Protein AF-A0A933SPI6-F1 (afdb_monomer_lite)

Secondary structure (DSSP, 8-state):
--HHHHHHHHHHHHHHHHHTT--HHHHHHHHTS-HHHHHHHHTTSS--HHHHHHHHHHTTS-HHHHH--

Radius of gyration: 10.91 Å; chains: 1; bounding box: 24×18×30 Å

pLDDT: mean 93.05, std 7.39, range [56.69, 98.12]

Structure (mmCIF, N/CA/C/O backbone):
data_AF-A0A933SPI6-F1
#
_entry.id   AF-A0A933SPI6-F1
#
loop_
_atom_site.group_PDB
_atom_site.id
_atom_site.type_symbol
_atom_site.label_atom_id
_atom_site.label_alt_id
_atom_site.label_comp_id
_atom_site.label_asym_id
_atom_site.label_entity_id
_atom_site.label_seq_id
_atom_site.pdbx_PDB_ins_code
_atom_site.Cartn_x
_atom_site.Cartn_y
_atom_site.Cartn_z
_atom_site.occupancy
_atom_site.B_iso_or_equiv
_atom_site.auth_seq_id
_atom_site.auth_comp_id
_atom_site.auth_asym_id
_atom_site.auth_atom_id
_atom_site.pdbx_PDB_model_num
ATOM 1 N N . MET A 1 1 ? 9.339 0.968 12.335 1.00 65.19 1 MET A N 1
ATOM 2 C CA . MET A 1 1 ? 7.946 0.473 12.470 1.00 65.19 1 MET A CA 1
ATOM 3 C C . MET A 1 1 ? 7.954 -0.890 13.167 1.00 65.19 1 MET A C 1
ATOM 5 O O . MET A 1 1 ? 8.731 -1.747 12.756 1.00 65.19 1 MET A O 1
ATOM 9 N N . SER A 1 2 ? 7.132 -1.101 14.203 1.00 78.62 2 SER A N 1
ATOM 10 C CA . SER A 1 2 ? 7.015 -2.406 14.890 1.00 78.62 2 SER A CA 1
ATOM 11 C C . SER A 1 2 ? 6.500 -3.503 13.944 1.00 78.62 2 SER A C 1
ATOM 13 O O . SER A 1 2 ? 5.745 -3.217 13.010 1.00 78.62 2 SER A O 1
ATOM 15 N N . LEU A 1 3 ? 6.866 -4.768 14.190 1.00 78.44 3 LEU A N 1
ATOM 16 C CA . LEU A 1 3 ? 6.382 -5.923 13.419 1.00 78.44 3 LEU A CA 1
ATOM 17 C C . LEU A 1 3 ? 4.842 -5.973 13.372 1.00 78.44 3 LEU A C 1
ATOM 19 O O . LEU A 1 3 ? 4.258 -6.236 12.321 1.00 78.44 3 LEU A O 1
ATOM 23 N N . LYS A 1 4 ? 4.185 -5.629 14.490 1.00 82.12 4 LYS A N 1
ATOM 24 C CA . LYS A 1 4 ? 2.718 -5.548 14.587 1.00 82.12 4 LYS A CA 1
ATOM 25 C C . LYS A 1 4 ? 2.135 -4.500 13.632 1.00 82.12 4 LYS A C 1
ATOM 27 O O . LYS A 1 4 ? 1.201 -4.799 12.893 1.00 82.12 4 LYS A O 1
ATOM 32 N N . ALA A 1 5 ? 2.724 -3.306 13.596 1.00 83.31 5 ALA A N 1
ATOM 33 C CA . ALA A 1 5 ? 2.283 -2.217 12.725 1.00 83.31 5 ALA A CA 1
ATOM 34 C C . ALA A 1 5 ? 2.447 -2.569 11.234 1.00 83.31 5 ALA A C 1
ATOM 36 O O . ALA A 1 5 ? 1.548 -2.321 10.433 1.00 83.31 5 ALA A O 1
ATOM 37 N N . ARG A 1 6 ? 3.538 -3.255 10.869 1.00 83.75 6 ARG A N 1
ATOM 38 C CA . ARG A 1 6 ? 3.765 -3.732 9.494 1.00 83.75 6 ARG A CA 1
ATOM 39 C C . ARG A 1 6 ? 2.710 -4.746 9.043 1.00 83.75 6 ARG A C 1
ATOM 41 O O . ARG A 1 6 ? 2.205 -4.657 7.925 1.00 83.75 6 ARG A O 1
ATOM 48 N N . ASN A 1 7 ? 2.356 -5.694 9.913 1.00 89.88 7 ASN A N 1
ATOM 49 C CA . ASN A 1 7 ? 1.303 -6.669 9.624 1.00 89.88 7 ASN A CA 1
ATOM 50 C C . ASN A 1 7 ? -0.068 -5.999 9.482 1.00 89.88 7 ASN A C 1
ATOM 52 O O . ASN A 1 7 ? -0.805 -6.330 8.556 1.00 89.88 7 ASN A O 1
ATOM 56 N N . LYS A 1 8 ? -0.380 -5.017 10.338 1.00 90.44 8 LYS A N 1
ATOM 57 C CA . LYS A 1 8 ? -1.617 -4.228 10.247 1.00 90.44 8 LYS A CA 1
ATOM 58 C C . LYS A 1 8 ? -1.714 -3.490 8.906 1.00 90.44 8 LYS A C 1
ATOM 60 O O . LYS A 1 8 ? -2.722 -3.628 8.216 1.00 90.44 8 LYS A O 1
ATOM 65 N N . LEU A 1 9 ? -0.648 -2.798 8.491 1.00 91.19 9 LEU A N 1
ATOM 66 C CA . LEU A 1 9 ? -0.567 -2.108 7.196 1.00 91.19 9 LEU A CA 1
ATOM 67 C C . LEU A 1 9 ? -0.785 -3.066 6.017 1.00 91.19 9 LEU A C 1
ATOM 69 O O . LEU A 1 9 ? -1.606 -2.806 5.137 1.00 91.19 9 LEU A O 1
ATOM 73 N N . LYS A 1 10 ? -0.086 -4.205 6.015 1.00 93.25 10 LYS A N 1
ATOM 74 C CA . LYS A 1 10 ? -0.239 -5.243 4.987 1.00 93.25 10 LYS A CA 1
ATOM 75 C C . LYS A 1 10 ? -1.685 -5.728 4.883 1.00 93.25 10 LYS A C 1
ATOM 77 O O . LYS A 1 10 ? -2.211 -5.830 3.776 1.00 93.25 10 LYS A O 1
ATOM 82 N N . THR A 1 11 ? -2.311 -6.052 6.013 1.00 94.50 11 THR A N 1
ATOM 83 C CA . THR A 1 11 ? -3.704 -6.513 6.054 1.00 94.50 11 THR A CA 1
ATOM 84 C C . THR A 1 11 ? -4.649 -5.434 5.539 1.00 94.50 11 THR A C 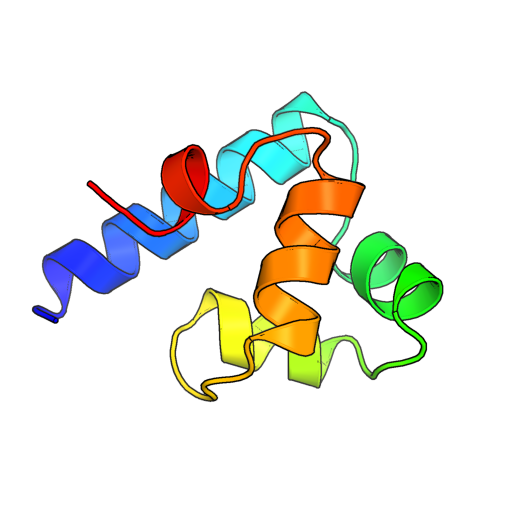1
ATOM 86 O O . THR A 1 11 ? -5.476 -5.722 4.681 1.00 94.50 11 THR A O 1
ATOM 89 N N . LYS A 1 12 ? -4.465 -4.182 5.966 1.00 94.25 12 LYS A N 1
ATOM 90 C CA . LYS A 1 12 ? -5.241 -3.026 5.501 1.00 94.25 12 LYS A CA 1
ATOM 91 C C . LYS A 1 12 ? -5.180 -2.862 3.981 1.00 94.25 12 LYS A C 1
ATOM 93 O O . LYS A 1 12 ? -6.222 -2.785 3.342 1.00 94.25 12 LYS A O 1
ATOM 98 N N . ILE A 1 13 ? -3.983 -2.876 3.386 1.00 95.25 13 ILE A N 1
ATOM 99 C CA . ILE A 1 13 ? -3.828 -2.778 1.923 1.00 95.25 13 ILE A CA 1
ATOM 100 C C . ILE A 1 13 ? -4.548 -3.939 1.227 1.00 95.25 13 ILE A C 1
ATOM 102 O O . ILE A 1 13 ? -5.262 -3.716 0.256 1.00 95.25 13 ILE A O 1
ATOM 106 N N . LYS A 1 14 ? -4.409 -5.173 1.731 1.00 95.06 14 LYS A N 1
ATOM 107 C CA . LYS A 1 14 ? -5.102 -6.338 1.160 1.00 95.06 14 LYS A CA 1
ATOM 108 C C . LYS A 1 14 ? -6.627 -6.234 1.241 1.00 95.06 14 LYS A C 1
ATOM 110 O O . LYS A 1 14 ? -7.288 -6.676 0.311 1.00 95.06 14 LYS A O 1
ATOM 115 N N . ILE A 1 15 ? -7.176 -5.659 2.310 1.00 95.75 15 ILE A N 1
ATOM 116 C CA . ILE A 1 15 ? -8.620 -5.414 2.425 1.00 95.75 15 ILE A CA 1
ATOM 117 C C . ILE A 1 15 ? -9.068 -4.441 1.333 1.00 95.75 15 ILE A C 1
ATOM 119 O O . ILE A 1 15 ? -9.962 -4.781 0.568 1.00 95.75 15 ILE A 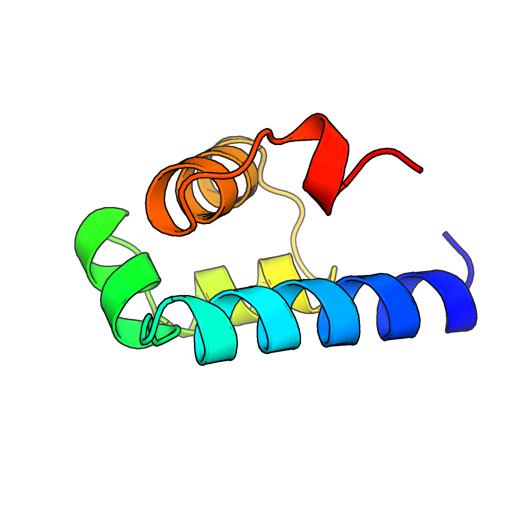O 1
ATOM 123 N N . PHE A 1 16 ? -8.382 -3.306 1.166 1.00 95.88 16 PHE A N 1
ATOM 124 C CA . PHE A 1 16 ? -8.703 -2.362 0.089 1.00 95.88 16 PHE A CA 1
ATOM 125 C C . PHE A 1 16 ? -8.617 -2.997 -1.302 1.00 95.88 16 PHE A C 1
ATOM 127 O O . PHE A 1 16 ? -9.443 -2.717 -2.163 1.00 95.88 16 PHE A O 1
ATOM 134 N N . MET A 1 17 ? -7.633 -3.868 -1.531 1.00 96.75 17 MET A N 1
ATOM 135 C CA . MET A 1 17 ? -7.524 -4.623 -2.781 1.00 96.75 17 MET A CA 1
ATOM 136 C C . MET A 1 17 ? -8.766 -5.483 -3.043 1.00 96.75 17 MET A C 1
ATOM 138 O O . MET A 1 17 ? -9.294 -5.462 -4.152 1.00 96.75 17 MET A O 1
ATOM 142 N N . LEU A 1 18 ? -9.254 -6.195 -2.023 1.00 97.12 18 LEU A N 1
ATOM 143 C CA . LEU A 1 18 ? -10.463 -7.015 -2.122 1.00 97.12 18 LEU A CA 1
ATOM 144 C C . LEU A 1 18 ? -11.716 -6.158 -2.334 1.00 97.12 18 LEU A C 1
ATOM 146 O O . LEU A 1 18 ? -12.484 -6.435 -3.247 1.00 97.12 18 LEU A O 1
ATOM 150 N N . GLU A 1 19 ? -11.884 -5.085 -1.558 1.00 96.31 19 GLU A N 1
ATOM 151 C CA . GLU A 1 19 ? -13.019 -4.155 -1.678 1.00 96.31 19 GLU A CA 1
ATOM 152 C C . GLU A 1 19 ? -13.109 -3.499 -3.062 1.00 96.31 19 GLU A C 1
ATOM 154 O O . GLU A 1 19 ? -14.198 -3.175 -3.530 1.00 96.31 19 GLU A O 1
ATOM 159 N N . LYS A 1 20 ? -11.964 -3.277 -3.716 1.00 95.06 20 LYS A N 1
ATOM 160 C CA . LYS A 1 20 ? -11.887 -2.665 -5.048 1.00 95.06 20 L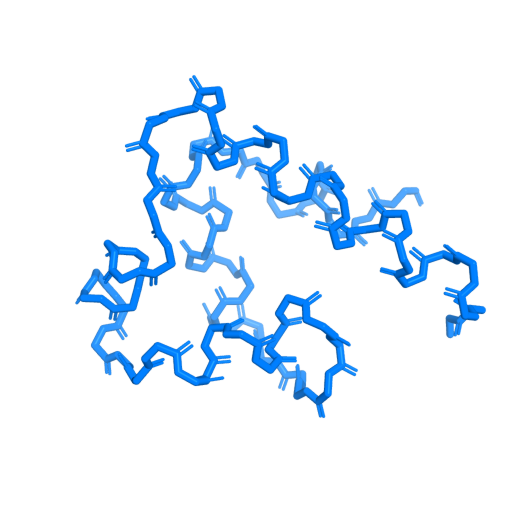YS A CA 1
ATOM 161 C C . LYS A 1 20 ? -11.836 -3.676 -6.190 1.00 95.06 20 LYS A C 1
ATOM 163 O O . LYS A 1 20 ? -11.834 -3.257 -7.341 1.00 95.06 20 LYS A O 1
ATOM 168 N N . GLY A 1 21 ? -11.764 -4.976 -5.898 1.00 96.69 21 GLY A N 1
ATOM 169 C CA . GLY A 1 21 ? -11.576 -6.005 -6.922 1.00 96.69 21 GLY A CA 1
ATOM 170 C C . GLY A 1 21 ? -10.255 -5.867 -7.692 1.00 96.69 21 GLY A C 1
ATOM 171 O O . GLY A 1 21 ? -10.180 -6.252 -8.853 1.00 96.69 21 GLY A O 1
ATOM 172 N N . VAL A 1 22 ? -9.216 -5.302 -7.066 1.00 97.00 22 VAL A N 1
ATOM 173 C CA . VAL A 1 22 ? -7.908 -5.040 -7.689 1.00 97.00 22 VAL A CA 1
ATOM 174 C C . VAL A 1 22 ? -6.879 -6.039 -7.166 1.00 97.00 22 VAL A C 1
ATOM 176 O O . VAL A 1 22 ? -6.634 -6.124 -5.964 1.00 97.00 22 VAL A O 1
ATOM 179 N N . SER A 1 23 ? -6.208 -6.772 -8.055 1.00 97.62 23 SER A N 1
ATOM 180 C CA . SER A 1 23 ? -5.146 -7.713 -7.682 1.00 97.62 23 SER A CA 1
ATOM 181 C C . SER A 1 23 ? -3.753 -7.063 -7.652 1.00 97.62 23 SER A C 1
ATOM 183 O O . SER A 1 23 ? -3.520 -5.977 -8.182 1.00 97.62 23 SER A O 1
ATOM 185 N N . GLN A 1 24 ? -2.761 -7.752 -7.065 1.00 97.25 24 GLN A N 1
ATOM 186 C CA . GLN A 1 24 ? -1.363 -7.282 -7.116 1.00 97.25 24 GLN A CA 1
ATOM 187 C C . GLN A 1 24 ? -0.824 -7.290 -8.550 1.00 97.25 24 GLN A C 1
ATOM 189 O O . GLN A 1 24 ? 0.068 -6.507 -8.860 1.00 97.25 24 GLN A O 1
ATOM 194 N N . ALA A 1 25 ? -1.349 -8.172 -9.406 1.00 97.81 25 ALA A N 1
ATOM 195 C CA . ALA A 1 25 ? -0.982 -8.225 -10.814 1.00 97.81 25 ALA A CA 1
ATOM 196 C C . ALA A 1 25 ? -1.531 -7.010 -11.573 1.00 97.81 25 ALA A C 1
ATOM 198 O O . ALA A 1 25 ? -0.812 -6.442 -12.385 1.00 97.81 25 ALA A O 1
ATOM 199 N N . ASP A 1 26 ? -2.747 -6.558 -11.260 1.00 97.75 26 ASP A N 1
ATOM 200 C CA . ASP A 1 26 ? -3.325 -5.341 -11.849 1.00 97.75 26 ASP A CA 1
ATOM 201 C C . ASP A 1 26 ? -2.509 -4.106 -11.479 1.00 97.75 26 ASP A C 1
ATOM 203 O O . ASP A 1 26 ? -2.105 -3.339 -12.349 1.00 97.75 26 ASP A O 1
ATOM 207 N N . LEU A 1 27 ? -2.175 -3.964 -10.192 1.00 97.75 27 LEU A N 1
ATOM 208 C CA . LEU A 1 27 ? -1.308 -2.883 -9.717 1.00 97.75 27 LEU A CA 1
ATOM 209 C C . LEU A 1 27 ? 0.068 -2.925 -10.385 1.00 97.75 27 LEU A C 1
ATOM 211 O O . LEU A 1 27 ? 0.592 -1.891 -10.778 1.00 97.75 27 LEU A O 1
ATOM 215 N N . ALA A 1 28 ? 0.654 -4.114 -10.522 1.00 98.12 28 ALA A N 1
A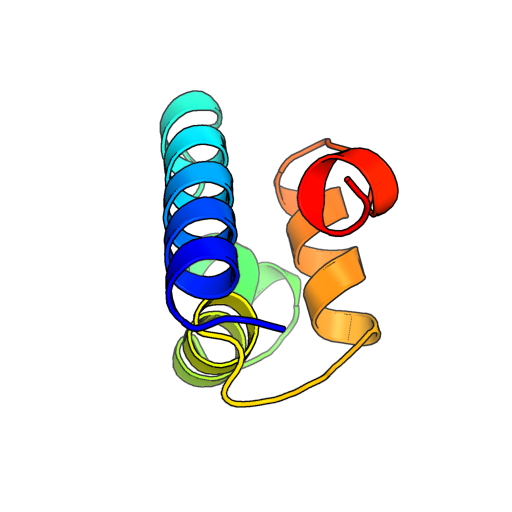TOM 216 C CA . ALA A 1 28 ? 1.957 -4.284 -11.150 1.00 98.12 28 ALA A CA 1
ATOM 217 C C . ALA A 1 28 ? 1.935 -3.901 -12.639 1.00 98.12 28 ALA A C 1
ATOM 219 O O . ALA A 1 28 ? 2.814 -3.160 -13.076 1.00 98.12 28 ALA A O 1
ATOM 220 N N . ARG A 1 29 ? 0.903 -4.330 -13.383 1.00 97.94 29 ARG A N 1
ATOM 221 C CA . ARG A 1 29 ? 0.689 -3.957 -14.792 1.00 97.94 29 ARG A CA 1
ATOM 222 C C . ARG A 1 29 ? 0.547 -2.447 -14.956 1.00 97.94 29 ARG A C 1
ATOM 224 O O . ARG A 1 29 ? 1.252 -1.864 -15.766 1.00 97.94 29 ARG A O 1
ATOM 231 N N . ASN A 1 30 ? -0.275 -1.811 -14.123 1.00 95.62 30 ASN A N 1
ATOM 232 C CA . ASN A 1 30 ? -0.505 -0.363 -14.171 1.00 95.62 30 ASN A CA 1
ATOM 233 C C . ASN A 1 30 ? 0.734 0.474 -13.819 1.00 95.62 30 ASN A C 1
ATOM 235 O O . ASN A 1 30 ? 0.801 1.650 -14.164 1.00 95.62 30 ASN A O 1
ATOM 239 N N . LEU A 1 31 ? 1.685 -0.101 -13.081 1.00 97.06 31 LEU A N 1
ATOM 240 C CA . LEU A 1 31 ? 2.911 0.575 -12.652 1.00 97.06 31 LEU A CA 1
ATOM 241 C C . LEU A 1 31 ? 4.137 0.193 -13.481 1.00 97.06 31 LEU A C 1
ATOM 243 O O . LEU A 1 31 ? 5.222 0.714 -13.205 1.00 97.06 31 LEU A O 1
ATOM 247 N N . GLU A 1 32 ? 3.969 -0.707 -14.453 1.00 97.62 32 GLU A N 1
ATOM 248 C CA . GLU A 1 32 ? 5.049 -1.259 -15.275 1.00 97.62 32 GLU A CA 1
ATOM 249 C C . GLU A 1 32 ? 6.183 -1.832 -14.410 1.00 97.62 32 GLU A C 1
ATOM 251 O O . GLU A 1 32 ? 7.368 -1.575 -14.607 1.00 97.62 32 GLU A O 1
ATOM 256 N N . VAL A 1 33 ? 5.811 -2.592 -13.377 1.00 97.56 33 VAL A N 1
ATOM 257 C CA . VAL A 1 33 ? 6.756 -3.279 -12.487 1.00 97.56 33 VAL A CA 1
ATOM 258 C C . VAL A 1 33 ? 6.402 -4.753 -12.364 1.00 97.56 33 VAL A C 1
ATOM 260 O O . V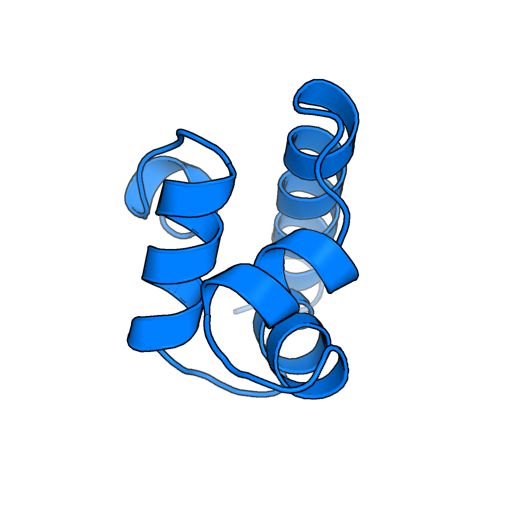AL A 1 33 ? 5.300 -5.190 -12.688 1.00 97.56 33 VAL A O 1
ATOM 263 N N . SER A 1 34 ? 7.324 -5.545 -11.821 1.00 98.12 34 SER A N 1
ATOM 264 C CA . SER A 1 34 ? 7.014 -6.927 -11.476 1.00 98.12 34 SER A CA 1
ATOM 265 C C . SER A 1 34 ? 6.024 -7.002 -10.307 1.00 98.12 34 SER A C 1
ATOM 267 O O . SER A 1 34 ? 6.037 -6.186 -9.379 1.00 98.12 34 SER A O 1
ATOM 269 N N . ARG A 1 35 ? 5.205 -8.059 -10.285 1.00 97.56 35 ARG A N 1
ATOM 270 C CA . ARG A 1 35 ? 4.338 -8.376 -9.136 1.00 97.56 35 ARG A CA 1
ATOM 271 C C . ARG A 1 35 ? 5.138 -8.490 -7.830 1.00 97.56 35 ARG A C 1
ATOM 273 O O . ARG A 1 35 ? 4.646 -8.112 -6.768 1.00 97.56 35 ARG A O 1
ATOM 280 N N . SER A 1 36 ? 6.377 -8.979 -7.906 1.00 97.75 36 SER A N 1
ATOM 281 C CA . SER A 1 36 ? 7.285 -9.079 -6.758 1.00 97.75 36 SER A CA 1
ATOM 282 C C . SER A 1 36 ? 7.660 -7.710 -6.192 1.00 97.75 36 SER A C 1
ATOM 284 O O . SER A 1 36 ? 7.704 -7.567 -4.973 1.00 97.75 36 SER A O 1
ATOM 286 N N . ALA A 1 37 ? 7.843 -6.685 -7.033 1.00 97.75 37 ALA A N 1
ATOM 287 C CA . ALA A 1 37 ? 8.120 -5.324 -6.574 1.00 97.75 37 ALA A CA 1
ATOM 288 C C . ALA A 1 37 ? 6.957 -4.766 -5.735 1.00 97.75 37 ALA A C 1
ATOM 290 O O . ALA A 1 37 ? 7.166 -4.283 -4.620 1.00 97.75 37 ALA A O 1
ATOM 291 N N . VAL A 1 38 ? 5.717 -4.929 -6.213 1.00 97.62 38 VAL A N 1
ATOM 292 C CA . VAL A 1 38 ? 4.500 -4.573 -5.456 1.00 97.62 38 VAL A CA 1
ATOM 293 C C . VAL A 1 38 ? 4.439 -5.348 -4.140 1.00 97.62 38 VAL A C 1
ATOM 295 O O . VAL A 1 38 ? 4.217 -4.769 -3.076 1.00 97.62 38 VAL A O 1
ATOM 298 N N . ASN A 1 39 ? 4.691 -6.659 -4.183 1.00 96.75 39 ASN A N 1
ATOM 299 C CA . ASN A 1 39 ? 4.689 -7.503 -2.994 1.00 96.75 39 ASN A CA 1
ATOM 300 C C . ASN A 1 39 ? 5.730 -7.057 -1.956 1.00 96.75 39 ASN A C 1
ATOM 302 O O . ASN A 1 39 ? 5.426 -7.006 -0.763 1.00 96.75 39 ASN A O 1
ATOM 306 N N . HIS A 1 40 ? 6.944 -6.718 -2.384 1.00 96.62 40 HIS A N 1
ATOM 307 C CA . HIS A 1 40 ? 8.001 -6.248 -1.496 1.00 96.62 40 HIS A CA 1
ATOM 308 C C . HIS A 1 40 ? 7.653 -4.914 -0.840 1.00 96.62 40 HIS A C 1
ATOM 310 O O . HIS A 1 40 ? 7.895 -4.769 0.357 1.00 96.62 40 HIS A O 1
ATOM 316 N N . VAL A 1 41 ? 7.008 -3.996 -1.562 1.00 96.44 41 VAL A N 1
ATOM 317 C CA . VAL A 1 41 ? 6.534 -2.728 -0.988 1.00 96.44 41 VAL A CA 1
ATOM 318 C C . VAL A 1 41 ? 5.406 -2.953 0.020 1.00 96.44 41 VAL A C 1
ATOM 320 O O . VAL A 1 41 ? 5.483 -2.451 1.138 1.00 96.44 41 VAL A O 1
ATOM 323 N N . ILE A 1 42 ? 4.400 -3.775 -0.306 1.00 95.12 42 ILE A N 1
ATOM 324 C CA . ILE A 1 42 ? 3.288 -4.079 0.618 1.00 95.12 42 ILE A CA 1
ATOM 325 C C . ILE A 1 42 ? 3.788 -4.759 1.901 1.00 95.12 42 ILE A C 1
ATOM 327 O O . ILE A 1 42 ? 3.279 -4.498 2.988 1.00 95.12 42 ILE A O 1
ATOM 331 N N . ASN A 1 43 ? 4.793 -5.634 1.799 1.00 92.56 43 ASN A N 1
ATOM 332 C CA . ASN A 1 43 ? 5.391 -6.292 2.963 1.00 92.56 43 ASN A CA 1
ATOM 333 C C . ASN A 1 43 ? 6.472 -5.439 3.657 1.00 92.56 43 ASN A C 1
ATOM 335 O O . ASN A 1 43 ? 7.108 -5.929 4.591 1.00 92.56 43 ASN A O 1
ATOM 339 N N . GLY A 1 44 ? 6.716 -4.201 3.210 1.00 91.62 44 GLY A N 1
ATOM 340 C CA . GLY A 1 44 ? 7.732 -3.313 3.780 1.00 91.62 44 GLY A CA 1
ATOM 341 C C . GLY A 1 44 ? 9.156 -3.874 3.706 1.00 91.62 44 GLY A C 1
ATOM 342 O O . GLY A 1 44 ? 9.940 -3.664 4.626 1.00 91.62 44 GLY A O 1
ATOM 343 N N . ARG A 1 45 ? 9.460 -4.667 2.670 1.00 93.00 45 ARG A N 1
ATOM 344 C CA . ARG A 1 45 ? 10.815 -5.157 2.354 1.00 93.00 45 ARG A CA 1
ATOM 345 C C . ARG A 1 45 ? 11.587 -4.167 1.487 1.00 93.00 45 ARG A C 1
ATOM 347 O O . ARG A 1 45 ? 12.805 -4.132 1.553 1.00 93.00 45 ARG A O 1
ATOM 354 N N . VAL A 1 46 ? 10.866 -3.399 0.672 1.00 95.12 46 VAL A N 1
ATOM 355 C CA . VAL A 1 46 ? 11.407 -2.346 -0.189 1.00 95.12 46 VAL A CA 1
ATOM 356 C C . VAL A 1 46 ? 10.612 -1.075 0.057 1.00 95.12 46 VAL A C 1
ATOM 358 O O . VAL A 1 46 ? 9.384 -1.107 0.143 1.00 95.12 46 VAL A O 1
ATOM 361 N N . GLU A 1 47 ? 11.316 0.044 0.147 1.00 93.44 47 GLU A N 1
ATOM 362 C CA . GLU A 1 47 ? 10.724 1.367 0.236 1.00 93.44 47 GLU A CA 1
ATOM 363 C C . GLU A 1 47 ? 10.781 2.040 -1.138 1.00 93.44 47 GLU A C 1
ATOM 365 O O . GLU A 1 47 ? 11.847 2.222 -1.715 1.00 93.44 47 GLU A O 1
ATOM 370 N N . SER A 1 48 ? 9.614 2.352 -1.702 1.00 96.00 48 SER A N 1
ATOM 371 C CA . SER A 1 48 ? 9.513 3.042 -2.988 1.00 96.00 48 SER A CA 1
ATOM 372 C C . SER A 1 48 ? 8.276 3.924 -3.009 1.00 96.00 48 SER A C 1
ATOM 374 O O . SER A 1 48 ? 7.152 3.435 -3.135 1.00 96.00 48 SER A O 1
ATOM 376 N N . ASP A 1 49 ? 8.481 5.233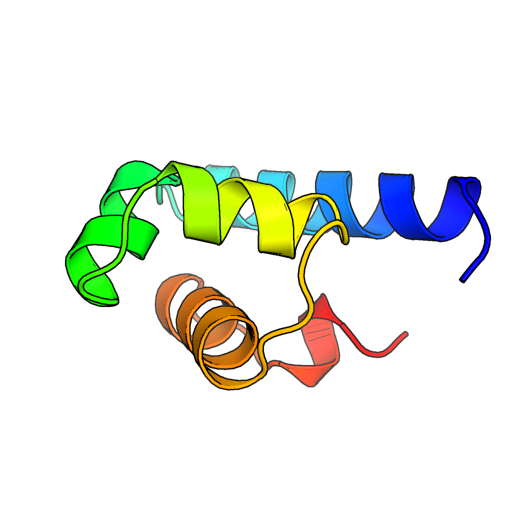 -2.919 1.00 95.75 49 ASP A N 1
ATOM 377 C CA . ASP A 1 49 ? 7.388 6.206 -2.932 1.00 95.75 49 ASP A CA 1
ATOM 378 C C . ASP A 1 49 ? 6.604 6.183 -4.244 1.00 95.75 49 ASP A C 1
ATOM 380 O O . ASP A 1 49 ? 5.377 6.300 -4.224 1.00 95.75 49 ASP A O 1
ATOM 384 N N . ARG A 1 50 ? 7.282 5.931 -5.374 1.00 96.62 50 ARG A N 1
ATOM 385 C CA . ARG A 1 50 ? 6.638 5.735 -6.682 1.00 96.62 50 ARG A CA 1
ATOM 386 C C . ARG A 1 50 ? 5.612 4.605 -6.619 1.00 96.62 50 ARG A C 1
ATOM 388 O O . ARG A 1 50 ? 4.457 4.802 -6.990 1.00 96.62 50 ARG A O 1
ATOM 395 N N . ILE A 1 51 ? 6.015 3.438 -6.109 1.00 97.38 51 ILE A N 1
ATOM 396 C CA . ILE A 1 51 ? 5.135 2.266 -6.027 1.00 97.38 51 ILE A CA 1
ATOM 397 C C . ILE A 1 51 ? 4.042 2.481 -4.978 1.00 97.38 51 ILE A C 1
ATOM 399 O O . ILE A 1 51 ? 2.887 2.189 -5.265 1.00 97.38 51 ILE A O 1
ATOM 403 N N . LYS A 1 52 ? 4.349 3.028 -3.794 1.00 96.81 52 LYS A N 1
ATOM 404 C CA . LYS A 1 52 ? 3.327 3.290 -2.763 1.00 96.81 52 LYS A CA 1
ATOM 405 C C . LYS A 1 52 ? 2.237 4.246 -3.271 1.00 96.81 52 LYS A C 1
ATOM 407 O O . LYS A 1 52 ? 1.051 3.954 -3.132 1.00 96.81 52 LYS A O 1
ATOM 412 N N . ARG A 1 53 ? 2.618 5.364 -3.906 1.00 96.44 53 ARG A N 1
ATOM 413 C CA . ARG A 1 53 ? 1.669 6.314 -4.523 1.00 96.44 53 ARG A CA 1
ATOM 414 C C . ARG A 1 53 ? 0.889 5.666 -5.661 1.00 96.44 53 ARG A C 1
ATOM 416 O O . ARG A 1 53 ? -0.313 5.883 -5.777 1.00 96.44 53 ARG A O 1
ATOM 423 N N . GLY A 1 54 ? 1.559 4.837 -6.453 1.00 97.06 54 GLY A N 1
ATOM 424 C CA . GLY A 1 54 ? 0.947 4.028 -7.495 1.00 97.06 54 GLY A CA 1
ATOM 425 C C . GLY A 1 54 ? -0.135 3.080 -6.977 1.00 97.06 54 GLY A C 1
ATOM 426 O O . GLY A 1 54 ? -1.241 3.059 -7.508 1.00 97.06 54 GLY A O 1
ATOM 427 N N . ILE A 1 55 ? 0.156 2.350 -5.897 1.00 96.88 55 ILE A N 1
ATOM 428 C CA . ILE A 1 55 ? -0.803 1.471 -5.217 1.00 96.88 55 ILE A CA 1
ATOM 429 C C . ILE A 1 55 ? -1.979 2.291 -4.680 1.00 96.88 55 ILE A C 1
ATOM 431 O O . ILE A 1 55 ? -3.125 1.926 -4.913 1.00 96.88 55 ILE A O 1
ATOM 435 N N . ALA A 1 56 ? -1.715 3.418 -4.013 1.00 96.38 56 ALA A N 1
ATOM 436 C CA . ALA A 1 56 ? -2.763 4.297 -3.498 1.00 96.38 56 ALA A CA 1
ATOM 437 C C . ALA A 1 56 ? -3.704 4.783 -4.618 1.00 96.38 56 ALA A C 1
ATOM 439 O O . ALA A 1 56 ? -4.922 4.635 -4.515 1.00 96.38 56 ALA A O 1
ATOM 440 N N . LYS A 1 57 ? -3.132 5.252 -5.735 1.00 96.25 57 LYS A N 1
ATOM 441 C CA . LYS A 1 57 ? -3.880 5.654 -6.934 1.00 96.25 57 LYS A CA 1
ATOM 442 C C . LYS A 1 57 ? -4.694 4.494 -7.512 1.00 96.25 57 LYS A C 1
ATOM 444 O O . LYS A 1 57 ? -5.878 4.671 -7.772 1.00 96.25 57 LYS A O 1
ATOM 449 N N . GLY A 1 58 ? -4.089 3.315 -7.672 1.00 95.44 58 GLY A N 1
ATOM 450 C CA . GLY A 1 58 ? -4.758 2.121 -8.201 1.00 95.44 58 GLY A CA 1
ATOM 451 C C . GLY A 1 58 ? -5.893 1.601 -7.314 1.00 95.44 58 GLY A C 1
ATOM 452 O O . GLY A 1 58 ? -6.829 0.991 -7.814 1.00 95.44 58 GLY A O 1
ATOM 453 N N . LEU A 1 59 ? -5.841 1.881 -6.012 1.00 95.81 59 LEU A N 1
ATOM 454 C CA . LEU A 1 59 ? -6.895 1.551 -5.050 1.00 95.81 59 LEU A CA 1
ATOM 455 C C . LEU A 1 59 ? -7.908 2.690 -4.842 1.00 95.81 59 LEU A C 1
ATOM 457 O O . LEU A 1 59 ? -8.857 2.533 -4.071 1.00 95.81 59 LEU A O 1
ATOM 461 N N . GLY A 1 60 ? -7.725 3.839 -5.502 1.00 94.88 60 GLY A N 1
ATOM 462 C CA . GLY A 1 60 ? -8.602 5.002 -5.356 1.00 94.88 60 GLY A CA 1
ATOM 463 C C . GLY A 1 60 ? -8.628 5.571 -3.934 1.00 94.88 60 GLY A C 1
ATOM 464 O O . GLY A 1 60 ? -9.659 6.059 -3.478 1.00 94.88 60 GLY A O 1
ATOM 465 N N . VAL A 1 61 ? -7.515 5.476 -3.204 1.00 93.75 61 VAL A N 1
ATOM 466 C CA . VAL A 1 61 ? -7.371 5.975 -1.828 1.00 93.75 61 VAL A CA 1
ATOM 467 C C . VAL A 1 61 ? -6.136 6.859 -1.710 1.00 93.75 61 VAL A C 1
ATOM 469 O O . VAL A 1 61 ? -5.170 6.713 -2.454 1.00 93.75 61 VAL A O 1
ATOM 472 N N . SER A 1 62 ? -6.146 7.807 -0.773 1.00 93.81 62 SER A N 1
ATOM 473 C CA . SER A 1 62 ? -4.991 8.682 -0.573 1.00 93.81 62 SER A CA 1
ATOM 474 C C . SER A 1 62 ? -3.801 7.910 0.006 1.00 93.81 62 SER A C 1
ATOM 476 O O . SER A 1 62 ? -3.965 6.975 0.792 1.00 93.81 62 SER A O 1
ATOM 478 N N . TYR A 1 63 ? -2.584 8.337 -0.350 1.00 93.12 63 TYR A N 1
ATOM 479 C CA . TYR A 1 63 ? -1.345 7.786 0.213 1.00 93.12 63 TYR A CA 1
ATOM 480 C C . TYR A 1 63 ? -1.371 7.811 1.744 1.00 93.12 63 TYR A C 1
ATOM 482 O O . TYR A 1 63 ? -1.111 6.789 2.375 1.00 93.12 63 TYR A O 1
ATOM 490 N N . LYS A 1 64 ? -1.777 8.952 2.318 1.00 90.62 64 LYS A N 1
ATOM 491 C CA . LYS A 1 64 ? -1.902 9.135 3.766 1.00 90.62 64 LYS A CA 1
ATOM 492 C C . LYS A 1 64 ? -2.827 8.093 4.374 1.00 90.62 64 LYS A C 1
ATOM 494 O O . LYS A 1 64 ? -2.421 7.369 5.261 1.00 90.62 64 LYS A O 1
ATOM 499 N N . ARG A 1 65 ? -4.024 7.901 3.805 1.00 89.88 65 ARG A N 1
ATOM 500 C CA . ARG A 1 65 ? -4.988 6.918 4.316 1.00 89.88 65 ARG A CA 1
ATOM 501 C C . ARG A 1 65 ? -4.423 5.503 4.374 1.00 89.88 65 ARG A C 1
ATOM 503 O O . ARG A 1 65 ? -4.865 4.733 5.221 1.00 89.88 65 ARG A O 1
ATOM 510 N N . LEU A 1 66 ? -3.497 5.133 3.492 1.00 89.25 66 LEU A N 1
ATOM 511 C CA . LEU A 1 66 ? -2.870 3.815 3.512 1.00 89.25 66 LEU A CA 1
ATOM 512 C C . LEU A 1 66 ? -1.637 3.754 4.425 1.00 89.25 66 LEU A C 1
ATOM 514 O O . LEU A 1 66 ? -1.567 2.822 5.222 1.00 89.25 66 LEU A O 1
ATOM 518 N N . TRP A 1 67 ? -0.712 4.713 4.329 1.00 86.75 67 TRP A N 1
ATOM 519 C CA . TRP A 1 67 ? 0.629 4.643 4.934 1.00 86.75 67 TRP A CA 1
ATOM 520 C C . TRP A 1 67 ? 0.876 5.557 6.140 1.00 86.75 67 TRP A C 1
ATOM 522 O O . TRP A 1 67 ? 1.825 5.301 6.876 1.00 86.75 67 TRP A O 1
ATOM 532 N N . GLU A 1 68 ? 0.057 6.580 6.357 1.00 77.69 68 GLU A N 1
ATOM 533 C CA . GLU A 1 68 ? 0.127 7.458 7.528 1.00 77.69 68 GLU A CA 1
ATOM 534 C C . GLU A 1 68 ? -1.064 7.102 8.443 1.00 77.69 68 GLU A C 1
ATOM 536 O O . GLU A 1 68 ? -2.225 7.252 8.059 1.00 77.69 68 GLU A O 1
ATOM 541 N N . GLU A 1 69 ? -0.782 6.522 9.616 1.00 56.69 69 GLU A N 1
ATOM 542 C CA . GLU A 1 69 ? -1.719 6.505 10.755 1.00 56.69 69 GLU A CA 1
ATOM 543 C C . GLU A 1 69 ? -1.422 7.710 11.643 1.00 56.69 69 GLU A C 1
ATOM 545 O O . GLU A 1 69 ? -0.219 7.927 11.923 1.00 56.69 69 GLU A O 1
#

Foldseek 3Di:
DDPVVLVVLLVVLVVLCVVQVHDLVNLCVQLVHDSVVLVCVSSVVDDDPSSLCSSCVVSVHHSCVRPPD

Sequence (69 aa):
MSLKARNKLKTKIKIFMLEKGVSQADLARNLEVSRSAVNHVINGRVESDRIKRGIAKGLGVSYKRLWEE